Protein AF-A0A7J2PV62-F1 (afdb_monomer_lite)

Secondary structure (DSSP, 8-state):
-EEEETTEEEE---SSTTS-HHHHHHHHHHHHHHHHH-HHHHHT-STT----EEEEEEEGGGTEEEEEEEEEEE-TTSTTSEEEEEEEEEEEGGG---

Radius of gyration: 13.99 Å; chains: 1; bounding box: 35×25×39 Å

Structure (mmCIF, N/CA/C/O backbone):
data_AF-A0A7J2PV62-F1
#
_entry.id   AF-A0A7J2PV62-F1
#
loop_
_atom_site.group_PDB
_atom_site.id
_atom_site.type_symbol
_atom_site.label_atom_id
_atom_site.label_alt_id
_atom_site.label_comp_id
_atom_site.label_asym_id
_atom_site.label_entity_id
_atom_site.label_seq_id
_atom_site.pdbx_PDB_ins_code
_atom_site.Cartn_x
_atom_site.Cartn_y
_atom_site.Cartn_z
_atom_site.occupancy
_atom_site.B_iso_or_equiv
_atom_site.auth_seq_id
_atom_site.auth_comp_id
_atom_site.auth_asym_id
_atom_site.auth_atom_id
_atom_site.pdbx_PDB_model_num
ATOM 1 N N . MET A 1 1 ? -4.341 -0.648 -3.386 1.00 90.62 1 MET A N 1
ATOM 2 C CA . MET A 1 1 ? -3.058 -0.851 -4.084 1.00 90.62 1 MET A CA 1
ATOM 3 C C . MET A 1 1 ? -2.355 0.481 -4.199 1.00 90.62 1 MET A C 1
ATOM 5 O O . MET A 1 1 ? -2.966 1.442 -4.667 1.00 90.62 1 MET A O 1
ATOM 9 N N . SER A 1 2 ? -1.097 0.513 -3.787 1.00 93.88 2 SER A N 1
ATOM 10 C CA . SER A 1 2 ? -0.241 1.694 -3.813 1.00 93.88 2 SER A CA 1
ATOM 11 C C . SER A 1 2 ? 1.005 1.402 -4.638 1.00 93.88 2 SER A C 1
ATOM 13 O O . SER A 1 2 ? 1.453 0.257 -4.682 1.00 93.88 2 SER A O 1
ATOM 15 N N . VAL A 1 3 ? 1.547 2.422 -5.296 1.00 91.88 3 VAL A N 1
ATOM 16 C CA . VAL A 1 3 ? 2.781 2.316 -6.088 1.00 91.88 3 VAL A CA 1
ATOM 17 C C . VAL A 1 3 ? 3.651 3.543 -5.855 1.00 91.88 3 VAL A C 1
ATOM 19 O O . VAL A 1 3 ? 3.140 4.606 -5.496 1.00 91.88 3 VAL A O 1
ATOM 22 N N . PHE A 1 4 ? 4.952 3.404 -6.073 1.00 89.25 4 PHE A N 1
ATOM 23 C CA . PHE A 1 4 ? 5.861 4.539 -6.171 1.00 89.25 4 PHE A CA 1
ATOM 24 C C . PHE A 1 4 ? 5.920 5.022 -7.627 1.00 89.25 4 PHE A C 1
ATOM 26 O O . PHE A 1 4 ? 6.462 4.312 -8.468 1.00 89.25 4 PHE A O 1
ATOM 33 N N . ASP A 1 5 ? 5.350 6.194 -7.928 1.00 83.25 5 ASP A N 1
ATOM 34 C CA . ASP A 1 5 ? 5.454 6.842 -9.248 1.00 83.25 5 ASP A CA 1
ATOM 35 C C . ASP A 1 5 ? 6.296 8.131 -9.179 1.00 83.25 5 ASP A C 1
ATOM 37 O O . ASP A 1 5 ? 6.919 8.420 -8.156 1.00 83.25 5 ASP A O 1
ATOM 41 N N . ASP A 1 6 ? 6.325 8.921 -10.255 1.00 79.62 6 ASP A N 1
ATOM 42 C CA . ASP A 1 6 ? 7.099 10.171 -10.337 1.00 79.62 6 ASP A CA 1
ATOM 43 C C . ASP A 1 6 ? 6.735 11.209 -9.259 1.00 79.62 6 ASP A C 1
ATOM 45 O O . ASP A 1 6 ? 7.506 12.128 -8.982 1.00 79.62 6 ASP A O 1
ATOM 49 N N . ARG A 1 7 ? 5.561 11.079 -8.630 1.00 80.69 7 ARG A N 1
ATOM 50 C CA . ARG A 1 7 ? 5.091 11.941 -7.534 1.00 80.69 7 ARG A CA 1
ATOM 51 C C . ARG A 1 7 ? 5.376 11.334 -6.156 1.00 80.69 7 ARG A C 1
ATOM 53 O O . ARG A 1 7 ? 5.027 11.940 -5.144 1.00 80.69 7 ARG A O 1
ATOM 60 N N . GLY A 1 8 ? 6.006 10.161 -6.108 1.00 86.44 8 GLY A N 1
ATOM 61 C CA . GLY A 1 8 ? 6.283 9.391 -4.902 1.00 86.44 8 GLY A CA 1
ATOM 62 C C . GLY A 1 8 ? 5.226 8.315 -4.617 1.00 86.44 8 GLY A C 1
ATOM 63 O O . GLY A 1 8 ? 4.565 7.822 -5.534 1.00 86.44 8 GLY A O 1
ATOM 64 N N . PRO A 1 9 ? 5.066 7.902 -3.345 1.00 92.19 9 PRO A N 1
ATOM 65 C CA . PRO A 1 9 ? 4.073 6.908 -2.956 1.00 92.19 9 PRO A CA 1
ATOM 66 C C . PRO A 1 9 ? 2.647 7.418 -3.162 1.00 92.19 9 PRO A C 1
ATOM 68 O O . PRO A 1 9 ? 2.226 8.372 -2.508 1.00 92.19 9 PRO A O 1
ATOM 71 N N . VAL A 1 10 ? 1.873 6.748 -4.013 1.00 93.25 10 VAL A N 1
ATOM 72 C CA . VAL A 1 10 ? 0.479 7.122 -4.277 1.00 93.25 10 VAL A CA 1
ATOM 73 C C . VAL A 1 10 ? -0.462 5.916 -4.219 1.00 93.25 10 VAL A C 1
ATOM 75 O O . VAL A 1 10 ? -0.117 4.833 -4.707 1.00 93.25 10 VAL A O 1
ATOM 78 N N . PRO A 1 11 ? -1.676 6.071 -3.661 1.00 93.94 11 PRO A N 1
ATOM 79 C CA . PRO A 1 11 ? -2.717 5.061 -3.787 1.00 93.94 11 PRO A CA 1
ATOM 80 C C . PRO A 1 11 ? -3.281 5.093 -5.217 1.00 93.94 11 PRO A C 1
ATOM 82 O O . PRO A 1 11 ? -3.770 6.121 -5.680 1.00 93.94 11 PRO A O 1
ATOM 85 N N . LYS A 1 12 ? -3.211 3.971 -5.940 1.00 92.62 12 LYS A N 1
ATOM 86 C CA . LYS A 1 12 ? -3.768 3.837 -7.303 1.00 92.62 12 LYS A CA 1
ATOM 87 C C . LYS A 1 12 ? -5.165 3.236 -7.308 1.00 92.62 12 LYS A C 1
ATOM 89 O O . LYS A 1 12 ? -5.991 3.609 -8.130 1.00 92.62 12 LYS A O 1
ATOM 94 N N . ILE A 1 13 ? -5.417 2.290 -6.405 1.00 92.69 13 ILE A N 1
ATOM 95 C CA . ILE A 1 13 ? -6.702 1.595 -6.294 1.00 92.69 13 ILE A CA 1
ATOM 96 C C . ILE A 1 13 ? -7.099 1.574 -4.827 1.00 92.69 13 ILE A C 1
ATOM 98 O O . ILE A 1 13 ? -6.350 1.056 -3.996 1.00 92.69 13 ILE A O 1
ATOM 102 N N . VAL A 1 14 ? -8.278 2.104 -4.522 1.00 92.12 14 VAL A N 1
ATOM 103 C CA . VAL A 1 14 ? -8.847 2.128 -3.175 1.00 92.12 14 VAL A CA 1
ATOM 104 C C . VAL A 1 14 ? -10.249 1.541 -3.241 1.00 92.12 14 VAL A C 1
ATOM 106 O O . VAL A 1 14 ? -11.053 1.926 -4.090 1.00 92.12 14 VAL A O 1
ATOM 109 N N . TRP A 1 15 ? -10.507 0.567 -2.376 1.00 89.56 15 TRP A N 1
ATOM 110 C CA . TRP A 1 15 ? -11.811 -0.054 -2.214 1.00 89.56 15 TRP A CA 1
ATOM 111 C C . TRP A 1 15 ? -11.998 -0.444 -0.745 1.00 89.56 15 TRP A C 1
ATOM 113 O O . TRP A 1 15 ? -11.088 -1.067 -0.191 1.00 89.56 15 TRP A O 1
ATOM 123 N N . PRO A 1 16 ? -13.156 -0.157 -0.133 1.00 83.56 16 PRO A N 1
ATOM 124 C CA . PRO A 1 16 ? -14.273 0.641 -0.662 1.00 83.56 16 PRO A CA 1
ATOM 125 C C . PRO A 1 16 ? -13.905 2.128 -0.897 1.00 83.56 16 PRO A C 1
ATOM 127 O O . PRO A 1 16 ? -12.878 2.606 -0.419 1.00 83.56 16 PRO A O 1
ATOM 130 N N . GLN A 1 17 ? -14.673 2.840 -1.738 1.00 80.75 17 GLN A N 1
ATOM 131 C CA . GLN A 1 17 ? -14.359 4.228 -2.155 1.00 80.75 17 GLN A CA 1
ATOM 132 C C . GLN A 1 17 ? -14.642 5.294 -1.080 1.00 80.75 17 GLN A C 1
ATOM 134 O O . GLN A 1 17 ? -14.393 6.474 -1.301 1.00 80.75 17 GLN A O 1
ATOM 139 N N . ASP A 1 18 ? -15.173 4.891 0.067 1.00 85.31 18 ASP A N 1
ATOM 140 C CA . ASP A 1 18 ? -15.464 5.732 1.229 1.00 85.31 18 ASP A CA 1
ATOM 141 C C . ASP A 1 18 ? -14.250 5.945 2.150 1.00 85.31 18 ASP A C 1
ATOM 143 O O . ASP A 1 18 ? -14.330 6.737 3.090 1.00 85.31 18 ASP A O 1
ATOM 147 N N . LEU A 1 19 ? -13.112 5.294 1.881 1.00 87.75 19 LEU A N 1
ATOM 148 C CA . LEU A 1 19 ? -11.865 5.590 2.580 1.00 87.75 19 LEU A CA 1
ATOM 149 C C . LEU A 1 19 ? -11.428 7.036 2.296 1.00 87.75 19 LEU A C 1
ATOM 151 O O . LEU A 1 19 ? -11.243 7.425 1.142 1.00 87.75 19 LEU A O 1
ATOM 155 N N . GLU A 1 20 ? -11.198 7.815 3.355 1.00 90.62 20 GLU A N 1
ATOM 156 C CA . GLU A 1 20 ? -10.724 9.195 3.230 1.00 90.62 20 GLU A CA 1
ATOM 157 C C . GLU A 1 20 ? -9.405 9.254 2.438 1.00 90.62 20 GLU A C 1
ATOM 159 O O . GLU A 1 20 ? -8.461 8.504 2.702 1.00 90.62 20 GLU A O 1
ATOM 164 N N . GLU A 1 21 ? -9.304 10.189 1.491 1.00 89.81 21 GLU A N 1
ATOM 165 C CA . GLU A 1 21 ? -8.130 10.347 0.622 1.00 89.81 21 GLU A CA 1
ATOM 166 C C . GLU A 1 21 ? -6.819 10.456 1.421 1.00 89.81 21 GLU A C 1
ATOM 168 O O . GLU A 1 21 ? -5.820 9.809 1.096 1.00 89.81 21 GLU A O 1
ATOM 173 N N . LYS A 1 22 ? -6.838 11.217 2.523 1.00 91.50 22 LYS A N 1
ATOM 174 C CA . LYS A 1 22 ? -5.687 11.373 3.424 1.00 91.50 22 LYS A CA 1
ATOM 175 C C . LYS A 1 22 ? -5.255 10.052 4.051 1.00 91.50 22 LYS A C 1
ATOM 177 O O . LYS A 1 22 ? -4.056 9.799 4.158 1.00 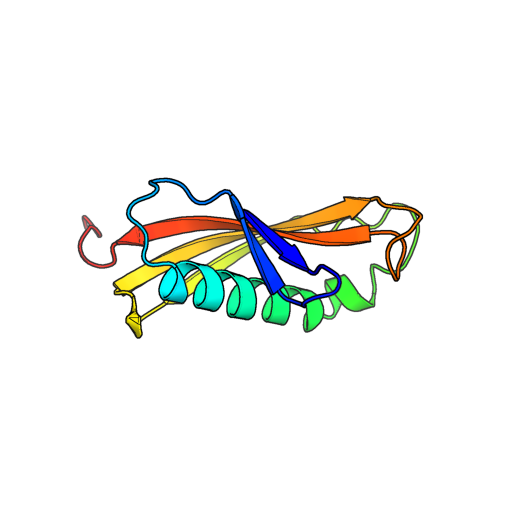91.50 22 LYS A O 1
ATOM 182 N N . ALA A 1 23 ? -6.211 9.210 4.442 1.00 92.62 23 ALA A N 1
ATOM 183 C CA . ALA A 1 23 ? -5.932 7.887 4.983 1.00 92.62 23 ALA A CA 1
ATOM 184 C C . ALA A 1 23 ? -5.262 7.006 3.919 1.00 92.62 23 ALA A C 1
ATOM 186 O O . ALA A 1 23 ? -4.223 6.399 4.182 1.00 92.62 23 ALA A O 1
ATOM 187 N N . GLY A 1 24 ? -5.793 7.013 2.691 1.00 93.50 24 GLY A N 1
ATOM 188 C CA . GLY A 1 24 ? -5.204 6.303 1.553 1.00 93.50 24 GLY A CA 1
ATOM 189 C C . GLY A 1 24 ? -3.765 6.735 1.257 1.00 93.50 24 GLY A C 1
ATOM 190 O O . GLY A 1 24 ? -2.888 5.887 1.075 1.00 93.50 24 GLY A O 1
ATOM 191 N N . LEU A 1 25 ? -3.494 8.044 1.270 1.00 93.50 25 LEU A N 1
ATOM 192 C CA . LEU A 1 25 ? -2.149 8.580 1.067 1.00 93.50 25 LEU A CA 1
ATOM 193 C C . LEU A 1 25 ? -1.198 8.188 2.205 1.00 93.50 25 LEU A C 1
ATOM 195 O O . LEU A 1 25 ? -0.073 7.768 1.942 1.00 93.50 25 LEU A O 1
ATOM 199 N N . LEU A 1 26 ? -1.642 8.264 3.462 1.00 94.31 26 LEU A N 1
ATOM 200 C CA . LEU A 1 26 ? -0.846 7.860 4.625 1.00 94.31 26 LEU A CA 1
ATOM 201 C C . LEU A 1 26 ? -0.449 6.381 4.550 1.00 94.31 26 LEU A C 1
ATOM 203 O O . LEU A 1 26 ? 0.712 6.033 4.780 1.00 94.31 26 LEU A O 1
ATOM 207 N N . ILE A 1 27 ? -1.391 5.515 4.172 1.00 95.00 27 ILE A N 1
ATOM 208 C CA . ILE A 1 27 ? -1.141 4.084 3.975 1.00 95.00 27 ILE A CA 1
ATOM 209 C C . ILE A 1 27 ? -0.138 3.860 2.841 1.00 95.00 27 ILE A C 1
ATOM 211 O O . ILE A 1 27 ? 0.828 3.111 3.014 1.00 95.00 27 ILE A O 1
ATOM 215 N N . ALA A 1 28 ? -0.318 4.529 1.698 1.00 94.94 28 ALA A N 1
ATOM 216 C CA . ALA A 1 28 ? 0.607 4.444 0.571 1.00 94.94 28 ALA A CA 1
ATOM 217 C C . ALA A 1 28 ? 2.025 4.877 0.966 1.00 94.94 28 ALA A C 1
ATOM 219 O O . ALA A 1 28 ? 2.973 4.123 0.757 1.00 94.94 28 ALA A O 1
ATOM 220 N N . MET A 1 29 ? 2.165 6.037 1.611 1.00 94.19 29 MET A N 1
ATOM 221 C CA . MET A 1 29 ? 3.456 6.550 2.071 1.00 94.19 29 MET A CA 1
ATOM 222 C C . MET A 1 29 ? 4.150 5.576 3.016 1.00 94.19 29 MET A C 1
ATOM 224 O O . MET A 1 29 ? 5.310 5.238 2.790 1.00 94.19 29 MET A O 1
ATOM 228 N N . LYS A 1 30 ? 3.454 5.091 4.050 1.00 94.56 30 LYS A N 1
ATOM 229 C CA . LYS A 1 30 ? 4.055 4.202 5.050 1.00 94.56 30 LYS A CA 1
ATOM 230 C C . LYS A 1 30 ? 4.495 2.870 4.444 1.00 94.56 30 LYS A C 1
ATOM 232 O O . LYS A 1 30 ? 5.619 2.437 4.678 1.00 94.56 30 LYS A O 1
ATOM 237 N N . THR A 1 31 ? 3.616 2.230 3.672 1.00 94.62 31 THR A N 1
ATOM 238 C CA . THR A 1 31 ? 3.878 0.902 3.093 1.00 94.62 31 THR A CA 1
ATOM 239 C C . THR A 1 31 ? 5.020 0.952 2.080 1.00 94.62 31 THR A C 1
ATOM 241 O O . THR A 1 31 ? 5.960 0.171 2.173 1.00 94.62 31 THR A O 1
ATOM 244 N N . ILE A 1 32 ? 5.003 1.914 1.161 1.00 92.25 32 ILE A N 1
ATOM 245 C CA . ILE A 1 32 ? 6.045 2.042 0.137 1.00 92.25 32 ILE A CA 1
ATOM 246 C C . ILE A 1 32 ? 7.382 2.479 0.746 1.00 92.25 32 ILE A C 1
ATOM 248 O O . ILE A 1 32 ? 8.422 1.966 0.348 1.00 92.25 32 ILE A O 1
ATOM 252 N N . SER A 1 33 ? 7.381 3.371 1.743 1.00 90.81 33 SER A N 1
ATOM 253 C CA . SER A 1 33 ? 8.622 3.756 2.436 1.00 90.81 33 SER A CA 1
ATOM 254 C C . SER A 1 33 ? 9.271 2.571 3.144 1.00 90.81 33 SER A C 1
ATOM 256 O O . SER A 1 33 ? 10.493 2.454 3.129 1.00 90.81 33 SER A O 1
ATOM 258 N N . LEU A 1 34 ? 8.464 1.675 3.722 1.00 90.44 34 LEU A N 1
ATOM 259 C CA . LEU A 1 34 ? 8.970 0.443 4.320 1.00 90.44 34 LEU A CA 1
ATOM 260 C C . LEU A 1 34 ? 9.616 -0.461 3.266 1.00 90.44 34 LEU A C 1
ATOM 262 O O . LEU A 1 34 ? 10.727 -0.927 3.483 1.00 90.44 34 LEU A O 1
ATOM 266 N N . LEU A 1 35 ? 8.957 -0.642 2.117 1.00 87.88 35 LEU A N 1
ATOM 267 C CA . LEU A 1 35 ? 9.494 -1.428 1.007 1.00 87.88 35 LEU A CA 1
ATOM 268 C C . LEU A 1 35 ? 10.831 -0.871 0.511 1.00 87.88 35 LEU A C 1
ATOM 270 O O . LEU A 1 35 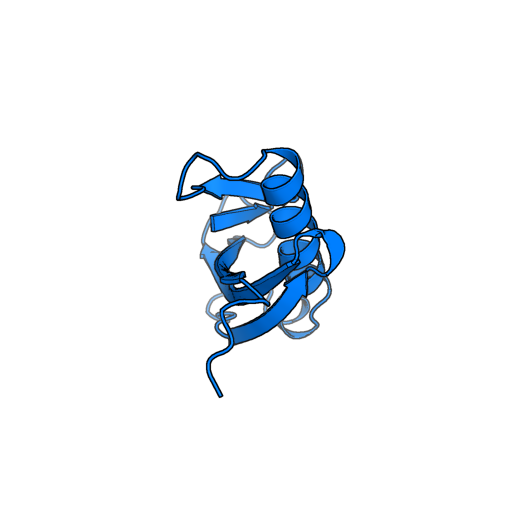? 11.792 -1.614 0.386 1.00 87.88 35 LEU A O 1
ATOM 274 N N . MET A 1 36 ? 10.921 0.438 0.271 1.00 83.12 36 MET A N 1
ATOM 275 C CA . MET A 1 36 ? 12.158 1.070 -0.207 1.00 83.12 36 MET A CA 1
ATOM 276 C C . MET A 1 36 ? 13.289 1.052 0.832 1.00 83.12 36 MET A C 1
ATOM 278 O O . MET A 1 36 ? 14.470 1.048 0.475 1.00 83.12 36 MET A O 1
ATOM 282 N N . GLY A 1 37 ? 12.934 1.087 2.118 1.00 81.25 37 GLY A N 1
ATOM 283 C CA . GLY A 1 37 ? 13.879 0.987 3.228 1.00 81.25 37 GLY A CA 1
ATOM 284 C C . GLY A 1 37 ? 14.368 -0.438 3.495 1.00 81.25 37 GLY A C 1
ATOM 285 O O . GLY A 1 37 ? 15.334 -0.606 4.235 1.00 81.25 37 GLY A O 1
ATOM 286 N N . ASP A 1 38 ? 13.725 -1.447 2.909 1.00 80.75 38 ASP A N 1
ATOM 287 C CA . ASP A 1 38 ? 14.082 -2.847 3.093 1.00 80.75 38 ASP A CA 1
ATOM 288 C C . ASP A 1 38 ? 15.366 -3.188 2.322 1.00 80.75 38 ASP A C 1
ATOM 290 O O . ASP A 1 38 ? 15.489 -2.917 1.123 1.00 80.75 38 ASP A O 1
ATOM 294 N N . SER A 1 39 ? 16.320 -3.828 2.999 1.00 68.25 39 SER A N 1
ATOM 295 C CA . SER A 1 39 ? 17.530 -4.363 2.371 1.00 68.25 39 SER A CA 1
ATOM 296 C C . SER A 1 39 ? 17.191 -5.347 1.255 1.00 68.25 39 SER A C 1
ATOM 298 O O . SER A 1 39 ? 17.854 -5.333 0.227 1.00 68.25 39 SER A O 1
ATOM 300 N N . VAL A 1 40 ? 16.110 -6.128 1.391 1.00 67.81 40 VAL A N 1
ATOM 301 C CA . VAL A 1 40 ? 15.661 -7.053 0.340 1.00 67.81 40 VAL A CA 1
ATOM 302 C C . VAL A 1 40 ? 15.313 -6.292 -0.940 1.00 67.81 40 VAL A C 1
ATOM 304 O O . VAL A 1 40 ? 15.668 -6.739 -2.026 1.00 67.81 40 VAL A O 1
ATOM 307 N N . TYR A 1 41 ? 14.692 -5.111 -0.837 1.00 69.00 41 TYR A N 1
ATOM 308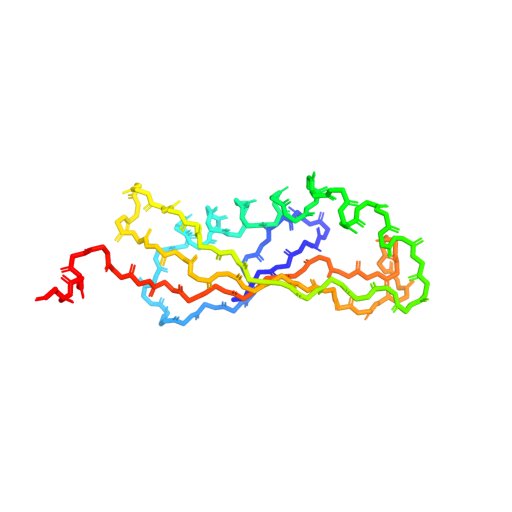 C CA . TYR A 1 41 ? 14.425 -4.252 -1.994 1.00 69.00 41 TYR A CA 1
ATOM 309 C C . TYR A 1 41 ? 15.707 -3.692 -2.606 1.00 69.00 41 TYR A C 1
ATOM 311 O O . TYR A 1 41 ? 15.895 -3.740 -3.823 1.00 69.00 41 TYR A O 1
ATOM 319 N N . GLN A 1 42 ? 16.612 -3.194 -1.768 1.00 66.56 42 GLN A N 1
ATOM 320 C CA . GLN A 1 42 ? 17.864 -2.590 -2.221 1.00 66.56 42 GLN A CA 1
ATOM 321 C C . GLN A 1 42 ? 18.810 -3.615 -2.864 1.00 66.56 42 GLN A C 1
ATOM 323 O O . GLN A 1 42 ? 19.513 -3.286 -3.816 1.00 66.56 42 GLN A O 1
ATOM 328 N N . GLU A 1 43 ? 18.786 -4.858 -2.386 1.00 66.31 43 GLU A N 1
ATOM 329 C CA . GLU A 1 43 ? 19.585 -5.974 -2.898 1.00 66.31 43 GLU A CA 1
ATOM 330 C C . GLU A 1 43 ? 18.915 -6.689 -4.083 1.00 66.31 43 GLU A C 1
ATOM 332 O O . GLU A 1 43 ? 19.602 -7.306 -4.894 1.00 66.31 43 GLU A O 1
ATOM 337 N N . SER A 1 44 ? 17.592 -6.557 -4.248 1.00 60.69 44 SER A N 1
ATOM 338 C CA . SER A 1 44 ? 16.836 -7.101 -5.392 1.00 60.69 44 SER A CA 1
ATOM 339 C C . SER A 1 44 ? 17.018 -6.337 -6.711 1.00 60.69 44 SER A C 1
ATOM 341 O O . SER A 1 44 ? 16.312 -6.599 -7.682 1.00 60.69 44 SER A O 1
ATOM 343 N N . GLN A 1 45 ? 17.977 -5.410 -6.778 1.00 58.75 45 GLN A N 1
ATOM 344 C CA . GLN A 1 45 ? 18.361 -4.699 -7.999 1.00 58.75 45 GLN A CA 1
ATOM 345 C C . GLN A 1 45 ? 19.059 -5.673 -8.973 1.00 58.75 45 GLN A C 1
ATOM 347 O O . GLN A 1 45 ? 20.285 -5.734 -9.057 1.00 58.75 45 GLN A O 1
ATOM 352 N N . GLY A 1 46 ? 18.276 -6.475 -9.698 1.00 52.91 46 GLY A N 1
ATOM 353 C CA . GLY A 1 46 ? 18.756 -7.411 -10.712 1.00 52.91 46 GLY A CA 1
ATOM 354 C C . GLY A 1 46 ? 17.626 -8.241 -11.340 1.00 52.91 46 GLY A C 1
ATOM 355 O O . GLY A 1 46 ? 16.588 -8.457 -10.709 1.00 52.91 46 GLY A O 1
ATOM 356 N N . PRO A 1 47 ? 17.794 -8.726 -12.583 1.00 44.78 47 PRO A N 1
ATOM 357 C CA . PRO A 1 47 ? 16.757 -9.482 -13.278 1.00 44.78 47 PRO A CA 1
ATOM 358 C C . PRO A 1 47 ? 16.426 -10.784 -12.530 1.00 44.78 47 PRO A C 1
ATOM 360 O O . PRO A 1 47 ? 17.286 -11.643 -12.346 1.00 44.78 47 PRO A O 1
ATOM 363 N N . GLY A 1 48 ? 15.163 -10.936 -12.120 1.00 51.97 48 GLY A N 1
ATOM 364 C CA . GLY A 1 48 ? 14.622 -12.178 -11.551 1.00 51.97 48 GLY A CA 1
ATOM 365 C C . GLY A 1 48 ? 14.560 -12.266 -10.021 1.00 51.97 48 GLY A C 1
ATOM 366 O O . GLY A 1 48 ? 14.080 -13.281 -9.516 1.00 51.97 48 GLY A O 1
ATOM 367 N N . ILE A 1 49 ? 14.981 -11.239 -9.272 1.00 56.94 49 ILE A N 1
ATOM 368 C CA . ILE A 1 49 ? 14.827 -11.215 -7.808 1.00 56.94 49 ILE A CA 1
ATOM 369 C C . ILE A 1 49 ? 13.480 -10.573 -7.458 1.00 56.94 49 ILE A C 1
ATOM 371 O O . ILE A 1 49 ? 13.320 -9.357 -7.456 1.00 56.94 49 ILE A O 1
ATOM 375 N N . GLY A 1 50 ? 12.479 -11.413 -7.201 1.00 62.59 50 GLY A N 1
ATOM 376 C CA . GLY A 1 50 ? 11.148 -10.965 -6.803 1.00 62.59 50 GLY A CA 1
ATOM 377 C C . GLY A 1 50 ? 11.063 -10.714 -5.301 1.00 62.59 50 GLY A C 1
ATOM 378 O O . GLY A 1 50 ? 11.297 -11.622 -4.506 1.00 62.59 50 GLY A O 1
ATOM 379 N N . ILE A 1 51 ? 10.656 -9.511 -4.907 1.00 69.81 51 ILE A N 1
ATOM 380 C CA . ILE A 1 51 ? 10.185 -9.254 -3.544 1.00 69.81 51 ILE A CA 1
ATOM 381 C C . ILE A 1 51 ? 8.761 -9.783 -3.466 1.00 69.81 51 ILE A C 1
ATOM 383 O O . ILE A 1 51 ? 7.909 -9.325 -4.216 1.00 69.81 51 ILE A O 1
ATOM 387 N N . ASN A 1 52 ? 8.508 -10.758 -2.599 1.00 76.38 52 ASN A N 1
ATOM 388 C CA . ASN A 1 52 ? 7.171 -11.299 -2.378 1.00 76.38 52 ASN A CA 1
ATOM 389 C C . ASN A 1 52 ? 7.044 -11.688 -0.906 1.00 76.38 52 ASN A C 1
ATOM 391 O O . ASN A 1 52 ? 7.348 -12.819 -0.525 1.00 76.38 52 ASN A O 1
ATOM 395 N N . TYR A 1 53 ? 6.632 -10.748 -0.060 1.00 83.56 53 TYR A N 1
ATOM 396 C CA . TYR A 1 53 ? 6.371 -11.043 1.347 1.00 83.56 53 TYR A CA 1
ATOM 397 C C . TYR A 1 53 ? 5.169 -10.271 1.879 1.00 83.56 53 TYR A C 1
ATOM 399 O O . TYR A 1 53 ? 4.695 -9.306 1.275 1.00 83.56 53 TYR A O 1
ATOM 407 N N . PHE A 1 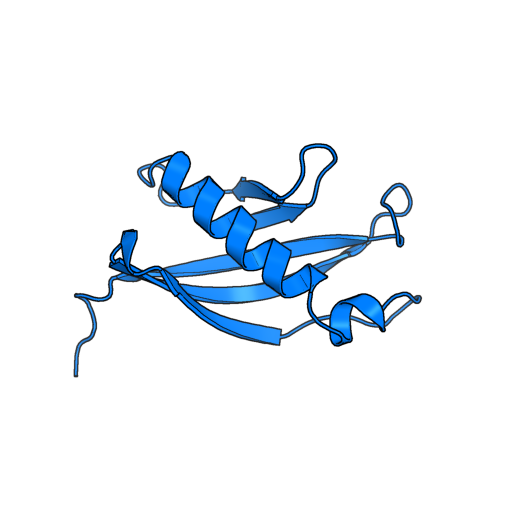54 ? 4.672 -10.728 3.027 1.00 90.06 54 PHE A N 1
ATOM 408 C CA . PHE A 1 54 ? 3.582 -10.094 3.755 1.00 90.06 54 PHE A CA 1
ATOM 409 C C . PHE A 1 54 ? 4.102 -9.438 5.031 1.00 90.06 54 PHE A C 1
ATOM 411 O O . PHE A 1 54 ? 4.935 -10.007 5.735 1.00 90.06 54 PHE A O 1
ATOM 418 N N . GLY A 1 55 ? 3.567 -8.267 5.356 1.00 90.56 55 GLY A N 1
ATOM 419 C CA . GLY A 1 55 ? 3.769 -7.594 6.633 1.00 90.56 55 GLY A CA 1
ATOM 420 C C . GLY A 1 55 ? 2.435 -7.175 7.234 1.00 90.56 55 GLY A C 1
ATOM 421 O O . GLY A 1 55 ? 1.516 -6.784 6.517 1.00 90.56 55 GLY A O 1
ATOM 422 N N . ILE A 1 56 ? 2.328 -7.241 8.558 1.00 93.06 56 ILE A N 1
ATOM 423 C CA . ILE A 1 56 ? 1.192 -6.682 9.295 1.00 93.06 56 ILE A CA 1
ATOM 424 C C . ILE A 1 56 ? 1.635 -5.329 9.835 1.00 93.06 56 ILE A C 1
ATOM 426 O O . ILE A 1 56 ? 2.571 -5.250 10.629 1.00 93.06 56 ILE A O 1
ATOM 430 N N . LEU A 1 57 ? 0.982 -4.263 9.380 1.00 93.75 57 LEU A N 1
ATOM 431 C CA . LEU A 1 57 ? 1.338 -2.893 9.727 1.00 93.75 57 LEU A CA 1
ATOM 432 C C . LEU A 1 57 ? 0.212 -2.221 10.511 1.00 93.75 57 LEU A C 1
ATOM 434 O O . LEU A 1 57 ? -0.903 -2.129 9.999 1.00 93.75 57 LEU A O 1
ATOM 438 N N . PRO A 1 58 ? 0.485 -1.692 11.713 1.00 93.44 58 PRO A N 1
ATOM 439 C CA . PRO A 1 58 ? -0.517 -0.945 12.455 1.00 93.44 58 PRO A CA 1
ATOM 440 C C . PRO A 1 58 ? -0.686 0.462 11.870 1.00 93.44 58 PRO A C 1
ATOM 442 O O . PRO A 1 58 ? 0.298 1.122 11.513 1.00 93.44 58 PRO A O 1
ATOM 445 N N . PHE A 1 59 ? -1.920 0.956 11.842 1.00 93.75 59 PHE A N 1
ATOM 446 C CA . PHE A 1 59 ? -2.292 2.338 11.535 1.00 93.75 59 PHE A CA 1
ATOM 447 C C . PHE A 1 59 ? -3.167 2.887 12.674 1.00 93.75 59 PHE A C 1
ATOM 449 O O . PHE A 1 59 ? -4.379 3.017 12.495 1.00 93.75 59 PHE A O 1
ATOM 456 N N . PRO A 1 60 ? -2.574 3.206 13.844 1.00 90.00 60 PRO A N 1
ATOM 457 C CA . PRO A 1 60 ? -3.334 3.564 15.046 1.00 90.00 60 PRO A CA 1
ATOM 458 C C . PRO A 1 60 ? -4.227 4.790 14.844 1.00 90.00 60 PRO A C 1
ATOM 460 O O . PRO A 1 60 ? -5.381 4.791 15.259 1.00 90.00 60 PRO A O 1
ATOM 463 N N . ASP A 1 61 ? -3.725 5.796 14.120 1.00 90.06 61 ASP A N 1
ATOM 464 C CA . ASP A 1 61 ? -4.463 7.031 13.822 1.00 90.06 61 ASP A CA 1
ATOM 465 C C . ASP A 1 61 ? -5.719 6.784 12.973 1.00 90.06 61 ASP A C 1
ATOM 467 O O . ASP A 1 61 ? -6.647 7.588 12.979 1.00 90.06 61 ASP A O 1
ATOM 471 N N . LEU A 1 62 ? -5.751 5.663 12.246 1.00 91.50 62 LEU A N 1
ATOM 472 C CA . LEU A 1 62 ? -6.866 5.245 11.401 1.00 91.50 62 LEU A CA 1
ATOM 473 C C . LEU A 1 62 ? -7.663 4.081 12.010 1.00 91.50 62 LEU A C 1
ATOM 475 O O . LEU A 1 62 ? -8.613 3.624 11.386 1.00 91.50 62 LEU A O 1
ATOM 479 N N . LYS A 1 63 ? -7.273 3.581 13.194 1.00 92.62 63 LYS A N 1
ATOM 480 C CA . LYS A 1 63 ? -7.836 2.380 13.840 1.00 92.62 63 LYS A CA 1
ATOM 481 C C . LYS A 1 63 ? -7.845 1.127 12.950 1.00 92.62 63 LYS A C 1
ATOM 483 O O . LYS A 1 63 ? -8.737 0.285 13.044 1.00 92.62 63 LYS A O 1
ATOM 488 N N . PHE A 1 64 ? -6.840 0.977 12.087 1.00 93.19 64 PHE A N 1
ATOM 489 C CA . PHE A 1 64 ? -6.713 -0.183 11.202 1.00 93.19 64 PHE A CA 1
ATOM 490 C C . PHE A 1 64 ? -5.412 -0.946 11.440 1.00 93.19 64 PHE A C 1
ATOM 492 O O . PHE A 1 64 ? -4.367 -0.364 11.721 1.00 93.19 64 PHE A O 1
ATOM 499 N N . ASN A 1 65 ? -5.443 -2.256 11.201 1.00 93.56 65 ASN A N 1
ATOM 500 C CA . ASN A 1 65 ? -4.253 -3.039 10.879 1.00 93.56 65 ASN A CA 1
ATOM 501 C C . ASN A 1 65 ? -4.265 -3.388 9.395 1.00 93.56 65 ASN A C 1
ATOM 503 O O . ASN A 1 65 ? -5.254 -3.896 8.874 1.00 93.56 65 ASN A O 1
ATOM 507 N N . GLY A 1 66 ? -3.159 -3.117 8.712 1.00 94.25 66 GLY A N 1
ATOM 508 C CA . GLY A 1 66 ? -2.979 -3.430 7.306 1.00 94.25 66 GLY A CA 1
ATOM 509 C C . GLY A 1 66 ? -2.213 -4.730 7.122 1.00 94.25 66 GLY A C 1
ATOM 510 O O . GLY A 1 66 ? -1.016 -4.773 7.404 1.00 94.25 66 GLY A O 1
ATOM 511 N N . LEU A 1 67 ? -2.858 -5.757 6.574 1.00 95.06 67 LEU A N 1
ATOM 512 C CA . LEU A 1 67 ? -2.142 -6.877 5.970 1.00 95.06 67 LEU A CA 1
ATOM 513 C C . LEU A 1 67 ? -1.631 -6.417 4.605 1.00 95.06 67 LEU A C 1
ATOM 515 O O . LEU A 1 67 ? -2.417 -6.202 3.683 1.00 95.06 67 LEU A O 1
ATOM 519 N N . THR A 1 68 ? -0.323 -6.220 4.497 1.00 95.56 68 THR A N 1
ATOM 520 C CA . THR A 1 68 ? 0.324 -5.628 3.326 1.00 95.56 68 THR A CA 1
ATOM 521 C C . THR A 1 68 ? 1.151 -6.670 2.602 1.00 95.56 68 THR A C 1
ATOM 523 O O . THR A 1 68 ? 2.028 -7.284 3.198 1.00 95.56 68 THR A O 1
ATOM 526 N N . TYR A 1 69 ? 0.884 -6.842 1.316 1.00 93.50 69 TYR A N 1
ATOM 527 C CA . TYR A 1 69 ? 1.715 -7.594 0.394 1.00 93.50 69 TYR A CA 1
ATOM 528 C C . TYR A 1 69 ? 2.644 -6.647 -0.357 1.00 93.50 69 TYR A C 1
ATOM 530 O O . TYR A 1 69 ? 2.183 -5.636 -0.897 1.00 93.50 69 TYR A O 1
ATOM 538 N N . PHE A 1 70 ? 3.927 -6.988 -0.402 1.00 92.31 70 PHE A N 1
ATOM 539 C CA . PHE A 1 70 ? 4.979 -6.206 -1.043 1.00 92.31 70 PHE A CA 1
ATOM 540 C C . PHE A 1 70 ? 5.470 -6.907 -2.298 1.00 92.31 70 PHE A C 1
ATOM 542 O O . PHE A 1 70 ? 5.775 -8.099 -2.250 1.00 92.31 70 PHE A O 1
ATOM 549 N N . PHE A 1 71 ? 5.546 -6.163 -3.401 1.00 89.62 71 PHE A N 1
ATOM 550 C CA . PHE A 1 71 ? 5.976 -6.698 -4.684 1.00 89.62 71 PHE A CA 1
ATOM 551 C C . PHE A 1 71 ? 6.551 -5.633 -5.614 1.00 89.62 71 PHE A C 1
ATOM 553 O O . PHE A 1 71 ? 6.427 -4.427 -5.388 1.00 89.62 71 PHE A O 1
ATOM 560 N N . LEU A 1 72 ? 7.189 -6.114 -6.676 1.00 87.25 72 LEU A N 1
ATOM 561 C CA . LEU A 1 72 ? 7.717 -5.304 -7.764 1.00 87.25 72 LEU A CA 1
ATOM 562 C C . LEU A 1 72 ? 6.897 -5.552 -9.027 1.00 87.25 72 LEU A C 1
ATOM 564 O O . LEU A 1 72 ? 6.607 -6.701 -9.363 1.00 87.25 72 LEU A O 1
ATOM 568 N N . ILE A 1 73 ? 6.538 -4.481 -9.730 1.00 86.06 73 ILE A N 1
ATOM 569 C CA . ILE A 1 73 ? 5.952 -4.561 -11.072 1.00 86.06 73 ILE A CA 1
ATOM 570 C C . ILE A 1 73 ? 7.067 -4.244 -12.066 1.00 86.06 73 ILE A C 1
ATOM 572 O O . ILE A 1 73 ? 7.544 -3.112 -12.039 1.00 86.06 73 ILE A O 1
ATOM 576 N N . PRO A 1 74 ? 7.507 -5.197 -12.905 1.00 83.06 74 PRO A N 1
ATOM 577 C CA . PRO A 1 74 ? 8.535 -4.936 -13.907 1.00 83.06 74 PRO A CA 1
ATOM 578 C C . PRO A 1 74 ? 8.116 -3.817 -14.862 1.00 83.06 74 PRO A C 1
ATOM 580 O O . PRO A 1 74 ? 6.997 -3.838 -15.374 1.00 83.06 74 PRO A O 1
ATOM 583 N N . ASP A 1 75 ? 9.021 -2.873 -15.102 1.00 83.44 75 ASP A N 1
ATOM 584 C CA . ASP A 1 75 ? 8.847 -1.782 -16.059 1.00 83.44 75 ASP A CA 1
ATOM 585 C C . ASP A 1 75 ? 10.225 -1.278 -16.510 1.00 83.44 75 ASP A C 1
ATOM 587 O O . ASP A 1 75 ? 11.005 -0.788 -15.695 1.00 83.44 75 ASP A O 1
ATOM 591 N N . GLU A 1 76 ? 10.537 -1.405 -17.801 1.00 80.06 76 GLU A N 1
ATOM 592 C CA . GLU A 1 76 ? 11.841 -1.029 -18.361 1.00 80.06 76 GLU A CA 1
ATOM 593 C C . GLU A 1 76 ? 12.117 0.483 -18.317 1.00 80.06 76 GLU A C 1
ATOM 595 O O . GLU A 1 76 ? 13.282 0.887 -18.308 1.00 80.06 76 GLU A O 1
ATOM 600 N N . GLU A 1 77 ? 11.075 1.314 -18.260 1.00 81.62 77 GLU A N 1
ATOM 601 C CA . GLU A 1 77 ? 11.185 2.773 -18.183 1.00 81.62 77 GLU A CA 1
ATOM 602 C C . GLU A 1 77 ? 11.365 3.261 -16.733 1.00 81.62 77 GLU A C 1
ATOM 604 O O . GLU A 1 77 ? 11.844 4.375 -16.499 1.00 81.62 77 GLU A O 1
ATOM 609 N N . ALA A 1 78 ? 11.040 2.426 -15.740 1.00 74.25 78 ALA A N 1
ATOM 610 C CA . ALA A 1 78 ? 11.159 2.766 -14.327 1.00 74.25 78 ALA A CA 1
ATOM 611 C C . ALA A 1 78 ? 12.605 2.674 -13.803 1.00 74.25 78 ALA A C 1
ATOM 613 O O . ALA A 1 78 ? 13.423 1.842 -14.210 1.00 74.25 78 ALA A O 1
ATOM 614 N N . ARG A 1 79 ? 12.936 3.505 -12.804 1.00 69.00 79 ARG A N 1
ATOM 615 C CA . ARG A 1 79 ? 14.234 3.439 -12.113 1.00 69.00 79 ARG A CA 1
ATOM 616 C C . ARG A 1 79 ? 14.403 2.075 -11.436 1.00 69.00 79 ARG A C 1
ATOM 618 O O . ARG A 1 79 ? 13.627 1.726 -10.556 1.00 69.00 79 ARG A O 1
ATOM 625 N N . GLY A 1 80 ? 15.466 1.350 -11.787 1.00 71.75 80 GLY A N 1
ATOM 626 C CA . GLY A 1 80 ? 15.689 -0.012 -11.286 1.00 71.75 80 GLY A CA 1
ATOM 627 C C . GLY A 1 80 ? 14.855 -1.077 -12.008 1.00 71.75 80 GLY A C 1
ATOM 628 O O . GLY A 1 80 ? 14.770 -2.195 -11.516 1.00 71.75 80 GLY A O 1
ATOM 629 N N . GLN A 1 81 ? 14.265 -0.735 -13.162 1.00 77.31 81 GLN A N 1
ATOM 630 C CA . GLN A 1 81 ? 13.488 -1.620 -14.040 1.00 77.31 81 GLN A CA 1
ATOM 631 C C . GLN A 1 81 ? 12.211 -2.207 -13.409 1.00 77.31 81 GLN A C 1
ATOM 633 O O . GLN A 1 81 ? 11.677 -3.217 -13.879 1.00 77.31 81 GLN A O 1
ATOM 638 N N . ALA A 1 82 ? 11.719 -1.602 -12.323 1.00 81.75 82 ALA A N 1
ATOM 639 C CA . ALA A 1 82 ? 10.480 -2.004 -11.675 1.00 81.75 82 ALA A CA 1
ATOM 640 C C . ALA A 1 82 ? 9.874 -0.899 -10.796 1.00 81.75 82 ALA A C 1
ATOM 642 O O . ALA A 1 82 ? 10.585 -0.079 -10.215 1.00 81.75 82 ALA A O 1
ATOM 643 N N . TYR A 1 83 ? 8.555 -0.945 -10.613 1.00 86.00 83 TYR A N 1
ATOM 644 C CA . TYR A 1 83 ? 7.830 -0.143 -9.633 1.00 86.00 83 TYR A CA 1
ATOM 645 C C . TYR A 1 83 ? 7.650 -0.878 -8.306 1.00 86.00 83 TYR A C 1
ATOM 647 O O . TYR A 1 83 ? 7.034 -1.948 -8.242 1.00 86.00 83 TYR A O 1
ATOM 655 N N . ALA A 1 84 ? 8.091 -0.237 -7.224 1.00 88.81 84 ALA A N 1
ATOM 656 C CA . ALA A 1 84 ? 7.746 -0.626 -5.862 1.00 88.81 84 ALA A CA 1
ATOM 657 C C . ALA A 1 84 ? 6.227 -0.527 -5.664 1.00 88.81 84 ALA A C 1
ATOM 659 O O . ALA A 1 84 ? 5.641 0.543 -5.855 1.00 88.81 84 ALA A O 1
ATOM 660 N N . SER A 1 85 ? 5.591 -1.638 -5.296 1.00 91.88 85 SER A N 1
ATOM 661 C CA . SER A 1 85 ? 4.135 -1.746 -5.237 1.00 91.88 85 SER A CA 1
ATOM 662 C C . SER A 1 85 ? 3.663 -2.504 -4.002 1.00 91.88 85 SER A C 1
ATOM 664 O O . SER A 1 85 ? 4.320 -3.426 -3.515 1.00 91.88 85 SER A O 1
ATOM 666 N N . THR A 1 86 ? 2.494 -2.117 -3.491 1.00 94.81 86 THR A N 1
ATOM 667 C CA . THR A 1 86 ? 1.860 -2.777 -2.349 1.00 94.81 86 THR A CA 1
ATOM 668 C C . THR A 1 86 ? 0.362 -2.970 -2.539 1.00 94.81 86 THR A C 1
ATOM 670 O O . THR A 1 86 ? -0.348 -2.155 -3.139 1.00 94.81 86 THR A O 1
ATOM 673 N N . VAL A 1 87 ? -0.151 -4.068 -1.990 1.00 95.31 87 VAL A N 1
ATOM 674 C CA . VAL A 1 87 ? -1.586 -4.282 -1.776 1.00 95.31 87 VAL A CA 1
ATOM 675 C C . VAL A 1 87 ? -1.805 -4.391 -0.280 1.00 95.31 87 VAL A C 1
ATOM 677 O O . VAL A 1 87 ? -1.144 -5.184 0.376 1.00 95.31 87 VAL A O 1
ATOM 680 N N . THR A 1 88 ? -2.737 -3.609 0.256 1.00 95.94 88 THR A N 1
ATOM 681 C CA . THR A 1 88 ? -3.019 -3.577 1.693 1.00 95.94 88 THR A CA 1
ATOM 682 C C . THR A 1 88 ? -4.493 -3.850 1.922 1.00 95.94 88 THR A C 1
ATOM 684 O O . THR A 1 88 ? -5.342 -3.155 1.366 1.00 95.94 88 THR A O 1
ATOM 687 N N . ILE A 1 89 ? -4.781 -4.857 2.742 1.00 94.75 89 ILE A N 1
ATOM 688 C CA . ILE A 1 89 ? -6.115 -5.144 3.265 1.00 94.75 89 ILE A CA 1
ATOM 689 C C . ILE A 1 89 ? -6.190 -4.523 4.652 1.00 94.75 89 ILE A C 1
ATOM 691 O O . ILE A 1 89 ? -5.383 -4.856 5.520 1.00 94.75 89 ILE A O 1
ATOM 695 N N . LEU A 1 90 ? -7.137 -3.610 4.844 1.00 93.62 90 LEU A N 1
ATOM 696 C CA . LEU A 1 90 ? -7.359 -2.940 6.118 1.00 93.62 90 LEU A CA 1
ATOM 697 C C . LEU A 1 90 ? -8.368 -3.735 6.941 1.00 93.62 90 LEU A C 1
ATOM 699 O O . LEU A 1 90 ? -9.447 -4.070 6.459 1.00 93.62 90 LEU A O 1
ATOM 703 N N . ILE A 1 91 ? -7.997 -4.030 8.180 1.00 91.56 91 ILE A N 1
ATOM 704 C CA . ILE A 1 91 ? -8.824 -4.723 9.162 1.00 91.56 91 ILE A CA 1
ATOM 705 C C . ILE A 1 91 ? -9.043 -3.751 10.312 1.00 91.56 91 ILE A C 1
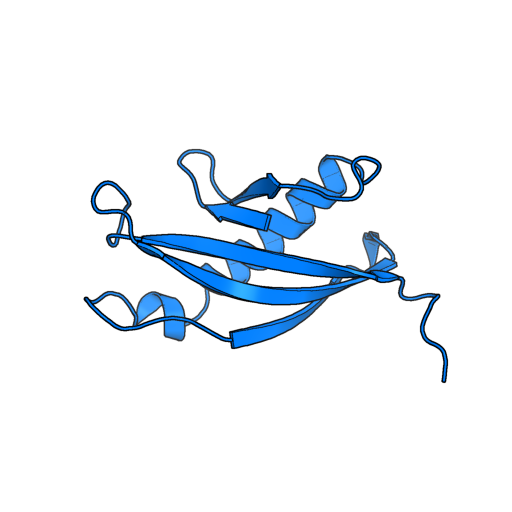ATOM 707 O O . ILE A 1 91 ? -8.068 -3.248 10.878 1.00 91.56 91 ILE A O 1
ATOM 711 N N . ASN A 1 92 ? -10.301 -3.464 10.638 1.00 89.69 92 ASN A N 1
ATOM 712 C CA . ASN A 1 92 ? -10.637 -2.599 11.763 1.00 89.69 92 ASN A CA 1
ATOM 713 C C . ASN A 1 92 ? -10.115 -3.224 13.063 1.00 89.69 92 ASN A C 1
ATOM 715 O O . ASN A 1 92 ? -10.286 -4.417 13.310 1.00 89.69 92 ASN A O 1
ATOM 719 N N . GLU A 1 93 ? -9.448 -2.422 13.887 1.00 83.69 93 GLU A N 1
ATOM 720 C CA . GLU A 1 93 ? -8.955 -2.861 15.192 1.00 83.69 93 GLU A CA 1
ATOM 721 C C . GLU A 1 93 ? -10.065 -3.309 16.133 1.00 83.69 93 GLU A C 1
ATOM 723 O O . GLU A 1 93 ? -9.843 -4.195 16.959 1.00 83.69 93 GLU A O 1
ATOM 728 N N . GLU A 1 94 ? -11.251 -2.727 15.980 1.00 81.50 94 GLU A N 1
ATOM 729 C CA . GLU A 1 94 ? -12.424 -3.020 16.800 1.00 81.50 94 GLU A CA 1
ATOM 730 C C . GLU A 1 94 ? -13.093 -4.352 16.403 1.00 81.50 94 GLU A C 1
ATOM 732 O O . GLU A 1 94 ? -13.728 -4.985 17.242 1.00 81.50 94 GLU A O 1
ATOM 737 N N . ASP A 1 95 ? -12.862 -4.848 15.181 1.00 75.56 95 ASP A N 1
ATOM 738 C CA . ASP A 1 95 ? -13.442 -6.102 14.665 1.00 75.56 95 ASP A CA 1
ATOM 739 C C . ASP A 1 95 ? -12.632 -7.355 15.064 1.00 75.56 95 ASP A C 1
ATOM 741 O O . ASP A 1 95 ? -12.816 -8.446 14.514 1.00 75.56 95 ASP A O 1
ATOM 745 N N . ARG A 1 96 ? -11.716 -7.232 16.035 1.00 65.31 96 ARG A N 1
ATOM 746 C CA . ARG A 1 96 ? -10.970 -8.368 16.596 1.00 65.31 96 ARG A CA 1
ATOM 747 C C . ARG A 1 96 ? -11.897 -9.231 17.457 1.00 65.31 96 ARG A C 1
ATOM 749 O O . ARG A 1 96 ? -12.006 -9.028 18.663 1.00 65.31 96 ARG A O 1
ATOM 756 N N . VAL A 1 97 ? -12.549 -10.213 16.839 1.00 58.16 97 VAL A N 1
ATOM 757 C CA . VAL A 1 97 ? -13.271 -11.269 17.563 1.00 58.16 97 VAL A CA 1
ATOM 758 C C . VAL A 1 97 ? -12.239 -12.240 18.147 1.00 58.16 9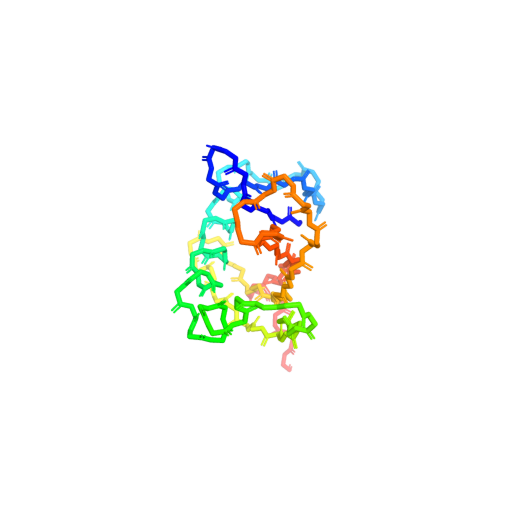7 VAL A C 1
ATOM 760 O O . VAL A 1 97 ? -11.532 -12.910 17.393 1.00 58.16 97 VAL A O 1
ATOM 763 N N . PHE A 1 98 ? -12.126 -12.271 19.475 1.00 54.25 98 PHE A N 1
ATOM 764 C CA . PHE A 1 98 ? -11.378 -13.284 20.228 1.00 54.25 98 PHE A CA 1
ATOM 765 C C . PHE A 1 98 ? -12.318 -14.381 20.726 1.00 54.25 98 PHE A C 1
ATOM 767 O O . PHE A 1 98 ? -13.458 -14.037 21.119 1.00 54.25 98 PHE A O 1
#

Foldseek 3Di:
DWWQDPVGIAQPDDPPPPPDRVNRSVVRRVQLVVLVPDPLNVVQLDPPSWDWDWDWDDDVVVQWIWTKTWTWAAACPDDSRTITDIDTDTDHNVPPDD

pLDDT: mean 84.12, std 12.06, range [44.78, 95.94]

Sequence (98 aa):
MSVFDDRGPVPKIVWPQDLEEKAGLLIAMKTISLLMGDSVYQESQGPGIGINYFGILPFPDLKFNGLTYFFLIPDEEARGQAYASTVTILINEEDRVF